Protein AF-Q2NGD3-F1 (afdb_monomer_lite)

Radius of gyration: 14.26 Å; chains: 1; bounding box: 32×21×41 Å

pLDDT: mean 96.19, std 5.15, range [58.62, 98.62]

Foldseek 3Di:
DKDWDWDDDQFKIWIWIWDDDPNDTDTDDIDMDGLNQVVQADPNDGDPSSVVSVVVVVVVVVVVVVD

Organism: Methanosphaera stadtmanae (strain ATCC 43021 / DSM 3091 / JCM 11832 / MCB-3) (NCBI:txid339860)

Secondary structure (DSSP, 8-state):
-EEEEEEE-SSEEEEEEEEEETTEEEEEEEEEEE--GGGGEETTEE-HHHHHHHHHHHHHHHHHH--

Structure (mmCIF, N/CA/C/O backbone):
data_AF-Q2NGD3-F1
#
_entry.id   AF-Q2NGD3-F1
#
loop_
_atom_site.group_PDB
_atom_site.id
_atom_site.type_symbol
_atom_site.label_atom_id
_atom_site.label_alt_id
_atom_site.label_comp_id
_atom_site.label_asym_id
_atom_site.label_entity_id
_atom_site.label_seq_id
_atom_site.pdbx_PDB_ins_code
_atom_site.Cartn_x
_atom_site.Cartn_y
_atom_site.Cartn_z
_atom_site.occupancy
_atom_site.B_iso_or_equiv
_atom_site.auth_seq_id
_atom_site.auth_comp_id
_atom_site.auth_asym_id
_atom_site.auth_atom_id
_atom_site.pdbx_PDB_model_num
ATOM 1 N N . MET A 1 1 ? -17.779 -0.192 12.444 1.00 93.44 1 MET A N 1
ATOM 2 C CA . MET A 1 1 ? -17.371 -0.658 11.103 1.00 93.44 1 MET A CA 1
ATOM 3 C C . MET A 1 1 ? -15.875 -0.444 10.930 1.00 93.44 1 MET A C 1
ATOM 5 O O . MET A 1 1 ? -15.355 0.501 11.520 1.00 93.44 1 MET A O 1
ATOM 9 N N . ILE A 1 2 ? -15.195 -1.313 10.182 1.00 94.69 2 ILE A N 1
ATOM 10 C CA . ILE A 1 2 ? -13.794 -1.122 9.784 1.00 94.69 2 ILE A CA 1
ATOM 11 C C . ILE A 1 2 ? -13.780 -0.611 8.344 1.00 94.69 2 ILE A C 1
ATOM 13 O O . ILE A 1 2 ? -14.499 -1.140 7.504 1.00 94.69 2 ILE A O 1
ATOM 17 N N . TYR A 1 3 ? -12.975 0.410 8.075 1.00 95.56 3 TYR A N 1
ATOM 18 C CA . TYR A 1 3 ? -12.763 0.970 6.743 1.00 95.56 3 TYR A CA 1
ATOM 19 C C . TYR A 1 3 ? -11.275 0.964 6.423 1.00 95.56 3 TYR A C 1
ATOM 21 O O . TYR A 1 3 ? -10.458 1.175 7.318 1.00 95.56 3 TYR A O 1
ATOM 29 N N . SER A 1 4 ? -10.916 0.765 5.159 1.00 95.19 4 SER A N 1
ATOM 30 C CA . SER A 1 4 ? -9.527 0.832 4.714 1.00 95.19 4 SER A CA 1
ATOM 31 C C . SER A 1 4 ? -9.373 1.682 3.461 1.00 95.19 4 SER A C 1
ATOM 33 O O . SER A 1 4 ? -10.190 1.574 2.551 1.00 95.19 4 SER A O 1
ATOM 35 N N . VAL A 1 5 ? -8.295 2.460 3.389 1.00 97.12 5 VAL A N 1
ATOM 36 C CA . VAL A 1 5 ? -7.883 3.216 2.201 1.00 97.12 5 VAL A CA 1
ATOM 37 C C . VAL A 1 5 ? -6.504 2.732 1.773 1.00 97.12 5 VAL A C 1
ATOM 39 O O . VAL A 1 5 ? -5.584 2.666 2.593 1.00 97.12 5 VAL A O 1
ATOM 42 N N . VAL A 1 6 ? -6.368 2.394 0.491 1.00 97.88 6 VAL A N 1
ATOM 43 C CA . VAL A 1 6 ? -5.079 2.115 -0.145 1.00 97.88 6 VAL A CA 1
ATOM 44 C C . VAL A 1 6 ? -4.776 3.248 -1.114 1.00 97.88 6 VAL A C 1
ATOM 46 O O . VAL A 1 6 ? -5.556 3.506 -2.024 1.00 97.88 6 VAL A O 1
ATOM 49 N N . ASP A 1 7 ? -3.646 3.910 -0.903 1.00 98.06 7 ASP A N 1
ATOM 50 C CA . ASP A 1 7 ? -3.133 4.985 -1.752 1.00 98.06 7 ASP A CA 1
ATOM 51 C C . ASP A 1 7 ? -1.904 4.468 -2.510 1.00 98.06 7 ASP A C 1
ATOM 53 O O . ASP A 1 7 ? -0.945 4.003 -1.885 1.00 98.06 7 ASP A O 1
ATOM 57 N N . ILE A 1 8 ? -1.951 4.499 -3.845 1.00 98.19 8 ILE A N 1
ATOM 58 C CA . ILE A 1 8 ? -0.896 3.998 -4.737 1.00 98.19 8 ILE A CA 1
ATOM 59 C C . ILE A 1 8 ? -0.156 5.196 -5.332 1.00 98.19 8 ILE A C 1
ATOM 61 O O . ILE A 1 8 ? -0.485 5.687 -6.410 1.00 98.19 8 ILE A O 1
ATOM 65 N N . GLY A 1 9 ? 0.872 5.656 -4.624 1.00 97.44 9 GLY A N 1
ATOM 66 C CA . GLY A 1 9 ? 1.775 6.689 -5.111 1.00 97.44 9 GLY A CA 1
ATOM 67 C C . GLY A 1 9 ? 2.897 6.126 -5.987 1.00 97.44 9 GLY A C 1
ATOM 68 O O . GLY A 1 9 ? 3.295 4.966 -5.871 1.00 97.44 9 GLY A O 1
ATOM 69 N N . SER A 1 10 ? 3.481 6.994 -6.813 1.00 97.50 10 SER A N 1
ATOM 70 C CA . SER A 1 10 ? 4.572 6.647 -7.734 1.00 97.50 10 SER A CA 1
ATOM 71 C C . SER A 1 10 ? 5.860 6.196 -7.032 1.00 97.50 10 SER A C 1
ATOM 73 O O . SER A 1 10 ? 6.659 5.478 -7.615 1.00 97.50 10 SER A O 1
ATOM 75 N N . ASN A 1 11 ? 6.067 6.577 -5.770 1.00 97.81 11 ASN A N 1
ATOM 76 C CA . ASN A 1 11 ? 7.191 6.099 -4.960 1.00 97.81 11 ASN A CA 1
ATOM 77 C C . ASN A 1 11 ? 6.735 5.219 -3.785 1.00 97.81 11 ASN A C 1
ATOM 79 O O . ASN A 1 11 ? 7.399 4.259 -3.404 1.00 97.81 11 ASN A O 1
ATOM 83 N N . THR A 1 12 ? 5.601 5.543 -3.170 1.00 98.44 12 THR A N 1
ATOM 84 C CA . THR A 1 12 ? 5.143 4.912 -1.930 1.00 98.44 12 THR A CA 1
ATOM 85 C C . THR A 1 12 ? 3.690 4.493 -2.054 1.00 98.44 12 THR A C 1
ATOM 87 O O . THR A 1 12 ? 2.858 5.295 -2.459 1.00 98.44 12 THR A O 1
ATOM 90 N N . ILE A 1 13 ? 3.386 3.284 -1.590 1.00 98.50 13 ILE A N 1
ATOM 91 C CA . ILE A 1 13 ? 2.025 2.777 -1.434 1.00 98.50 13 ILE A CA 1
ATOM 92 C C . ILE A 1 13 ? 1.699 2.717 0.062 1.00 98.50 13 ILE A C 1
ATOM 94 O O . ILE A 1 13 ? 2.513 2.251 0.874 1.00 98.50 13 ILE A O 1
ATOM 98 N N . ARG A 1 14 ? 0.521 3.209 0.446 1.00 98.38 14 ARG A N 1
ATOM 99 C CA . ARG A 1 14 ? 0.071 3.282 1.842 1.00 98.38 14 ARG A CA 1
ATOM 100 C C . ARG A 1 14 ? -1.219 2.498 2.039 1.00 98.38 14 ARG A C 1
ATOM 102 O O . ARG A 1 14 ? -2.090 2.518 1.180 1.00 98.38 14 ARG A O 1
ATOM 109 N N . LEU A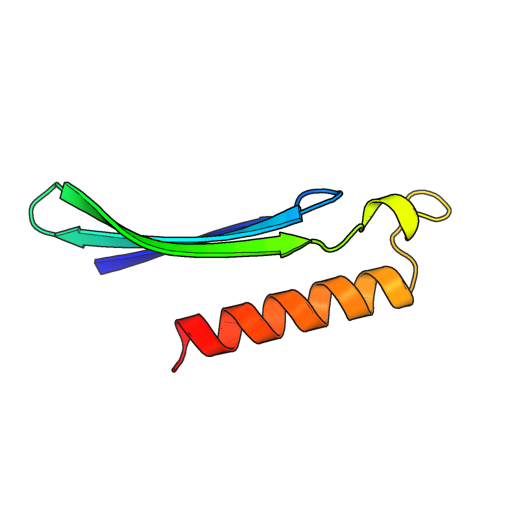 1 15 ? -1.341 1.850 3.193 1.00 98.00 15 LEU A N 1
ATOM 110 C CA . LEU A 1 15 ? -2.578 1.259 3.697 1.00 98.00 15 LEU A CA 1
ATOM 111 C C . LEU A 1 15 ? -2.934 1.951 5.011 1.00 98.00 15 LEU A C 1
ATOM 113 O O . LEU A 1 15 ? -2.126 1.954 5.942 1.00 98.00 15 LEU A O 1
ATOM 117 N N . GLN A 1 16 ? -4.147 2.488 5.086 1.00 97.56 16 GLN A N 1
ATOM 118 C CA . GLN A 1 16 ? -4.725 3.042 6.305 1.00 97.56 16 GLN A CA 1
ATOM 119 C C . GLN A 1 16 ? -5.994 2.288 6.670 1.00 97.56 16 GLN A C 1
ATOM 121 O O . GLN A 1 16 ? -6.874 2.152 5.827 1.00 97.56 16 GLN A O 1
ATOM 126 N N . LEU A 1 17 ? -6.101 1.816 7.912 1.00 96.38 17 LEU A N 1
ATOM 127 C CA . LEU A 1 17 ? -7.327 1.238 8.462 1.00 96.38 17 LEU A CA 1
ATOM 128 C C . LEU A 1 17 ? -7.886 2.135 9.552 1.00 96.38 17 LEU A C 1
ATOM 130 O O . LEU A 1 17 ? -7.170 2.565 10.460 1.00 96.38 17 LEU A O 1
ATOM 134 N N . TYR A 1 18 ? -9.198 2.296 9.521 1.00 96.69 18 TYR A N 1
ATOM 135 C CA . TYR A 1 18 ? -9.956 3.088 10.462 1.00 96.69 18 TYR A CA 1
ATOM 136 C C . TYR A 1 18 ? -11.070 2.260 11.093 1.00 96.69 18 TYR A C 1
ATOM 138 O O . TYR A 1 18 ? -11.812 1.559 10.408 1.00 96.69 18 TYR A O 1
ATOM 146 N N . GLN A 1 19 ? -11.233 2.387 12.405 1.00 96.81 19 GLN A N 1
ATOM 147 C CA . GLN A 1 19 ? -12.421 1.945 13.113 1.00 96.81 19 GLN A CA 1
ATOM 148 C C . GLN A 1 19 ? -13.377 3.122 13.229 1.00 96.81 19 GLN A C 1
ATOM 150 O O . GLN A 1 19 ? -13.042 4.144 13.825 1.00 96.81 19 GLN A O 1
ATOM 155 N N . TYR A 1 20 ? -14.587 2.956 12.714 1.00 96.88 20 TYR A N 1
ATOM 156 C CA . TYR A 1 20 ? -15.684 3.875 12.966 1.00 96.88 20 TYR A CA 1
ATOM 157 C C . TYR A 1 20 ? -16.608 3.306 14.042 1.00 96.88 20 TYR A C 1
ATOM 159 O O . TYR A 1 20 ? -17.203 2.232 13.862 1.00 96.88 20 TYR A O 1
ATOM 167 N N . LYS A 1 21 ? -16.719 4.017 15.169 1.00 96.88 21 LYS A N 1
ATOM 168 C CA . LYS A 1 21 ? -17.576 3.650 16.303 1.00 96.88 21 LYS A CA 1
ATOM 169 C C . LYS A 1 21 ? -18.122 4.912 16.974 1.00 96.88 21 LYS A C 1
ATOM 171 O O . LYS A 1 21 ? -17.355 5.809 17.308 1.00 96.88 21 LYS A O 1
ATOM 176 N N . LYS A 1 22 ? -19.443 4.958 17.202 1.00 95.94 22 LYS A N 1
ATOM 177 C CA . LYS A 1 22 ? -20.143 6.062 17.896 1.00 95.94 22 LYS A CA 1
ATOM 178 C C . LYS A 1 22 ? -19.801 7.453 17.323 1.00 95.94 22 LYS A C 1
ATOM 180 O O . LYS A 1 22 ? -19.412 8.349 18.064 1.00 95.94 22 LYS A O 1
ATOM 185 N N . GLY A 1 23 ? -19.864 7.605 15.999 1.00 95.19 23 GLY A N 1
ATOM 186 C CA . GLY A 1 23 ? -19.580 8.882 15.332 1.00 95.19 23 GLY A CA 1
ATOM 187 C C . GLY A 1 23 ? -18.098 9.255 15.218 1.00 95.19 23 GLY A C 1
ATOM 188 O O . GLY A 1 23 ? -17.785 10.274 14.616 1.00 95.19 23 GLY A O 1
ATOM 189 N N . LYS A 1 24 ? -17.176 8.450 15.762 1.00 95.75 24 LYS A N 1
ATOM 190 C CA . LYS A 1 24 ? -15.738 8.747 15.767 1.00 95.75 24 LYS A CA 1
ATOM 191 C C . LYS A 1 24 ? -14.965 7.782 14.875 1.00 95.75 24 LYS A C 1
ATOM 193 O O . LYS A 1 24 ? -15.174 6.568 14.938 1.00 95.75 24 LYS A O 1
ATOM 198 N N . LEU A 1 25 ? -14.052 8.336 14.080 1.00 95.44 25 LEU A N 1
ATOM 199 C CA . LEU A 1 25 ? -13.046 7.602 13.316 1.00 95.44 25 LEU A CA 1
ATOM 200 C C . LEU A 1 25 ? -11.753 7.508 14.138 1.00 95.44 25 LEU A C 1
ATOM 202 O O . LEU A 1 25 ? -11.241 8.521 14.609 1.00 95.44 25 LEU A O 1
ATOM 206 N N . LYS A 1 26 ? -11.212 6.299 14.297 1.00 96.81 26 LYS A N 1
ATOM 207 C CA . 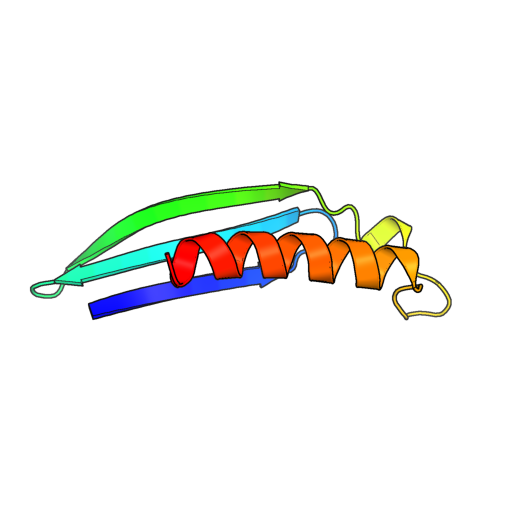LYS A 1 26 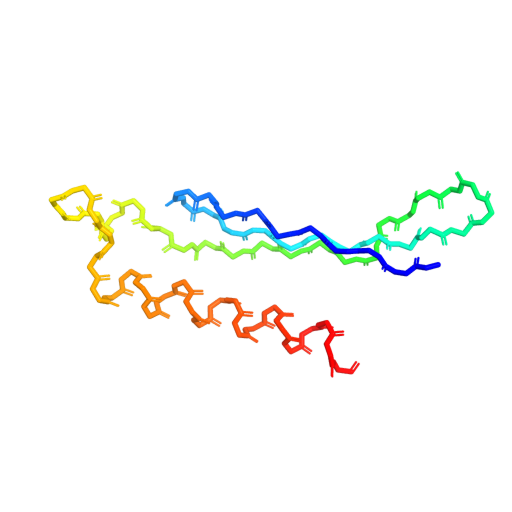? -9.916 6.045 14.940 1.00 96.81 26 LYS A CA 1
ATOM 208 C C . LYS A 1 26 ? -9.027 5.232 14.008 1.00 96.81 26 LYS A C 1
ATOM 210 O O . LYS A 1 26 ? -9.454 4.188 13.527 1.00 96.81 26 LYS A O 1
ATOM 215 N N . THR A 1 27 ? -7.786 5.658 13.799 1.00 96.56 27 THR A N 1
ATOM 216 C CA . THR A 1 27 ? -6.794 4.861 13.063 1.00 96.56 27 THR A CA 1
ATOM 217 C C . THR A 1 27 ? -6.420 3.608 13.855 1.00 96.56 27 THR A C 1
ATOM 219 O O . THR A 1 27 ? -6.114 3.687 15.045 1.00 96.56 27 THR A O 1
ATOM 222 N N . ILE A 1 28 ? -6.444 2.456 13.189 1.00 95.25 28 ILE A N 1
ATOM 223 C CA . ILE A 1 28 ? -6.052 1.156 13.749 1.00 95.25 28 ILE A CA 1
ATOM 224 C C . ILE A 1 28 ? -4.667 0.773 13.238 1.00 95.25 28 ILE A C 1
ATOM 226 O O . ILE A 1 28 ? -3.792 0.405 14.015 1.00 95.25 28 ILE A O 1
ATOM 230 N N . ILE A 1 29 ? -4.473 0.856 11.920 1.00 94.94 29 ILE A N 1
ATOM 231 C CA . ILE A 1 29 ? -3.248 0.441 11.242 1.00 94.94 29 ILE A CA 1
ATOM 232 C C . ILE A 1 29 ? -2.868 1.514 10.230 1.00 94.94 29 ILE A C 1
ATOM 234 O O . ILE A 1 29 ? -3.705 1.958 9.451 1.00 94.94 29 ILE A O 1
ATOM 238 N N . SER A 1 30 ? -1.583 1.863 10.230 1.00 97.00 30 SER A N 1
ATOM 239 C CA . SER A 1 30 ? -0.927 2.665 9.203 1.00 97.00 30 SER A CA 1
ATOM 240 C C . SER A 1 30 ? 0.286 1.892 8.707 1.00 97.00 30 SER A C 1
ATOM 242 O O . SER A 1 30 ? 1.194 1.579 9.483 1.00 97.00 30 SER A O 1
ATOM 244 N N . LYS A 1 31 ? 0.290 1.518 7.426 1.00 97.56 31 LYS A N 1
ATOM 245 C CA . LYS A 1 31 ? 1.415 0.833 6.783 1.00 97.56 31 LYS A CA 1
ATOM 246 C C . LYS A 1 31 ? 1.871 1.610 5.563 1.00 97.56 31 LYS A C 1
ATOM 248 O O . LYS A 1 31 ? 1.073 2.091 4.766 1.00 97.56 31 LYS A O 1
ATOM 253 N N . LYS A 1 32 ? 3.190 1.676 5.414 1.00 97.81 32 LYS A N 1
ATOM 254 C CA . LYS A 1 32 ? 3.886 2.290 4.289 1.00 97.81 32 LYS A CA 1
ATOM 255 C C . LYS A 1 32 ? 4.785 1.240 3.647 1.00 97.81 32 LYS A C 1
ATOM 257 O O . LYS A 1 32 ? 5.501 0.532 4.358 1.00 97.81 32 LYS A O 1
ATOM 262 N N . LYS A 1 33 ? 4.779 1.169 2.318 1.00 98.12 33 LYS A N 1
ATOM 263 C CA . LYS A 1 33 ? 5.757 0.415 1.531 1.00 98.12 33 LYS A CA 1
ATOM 264 C C . LYS A 1 33 ? 6.307 1.305 0.425 1.00 98.12 33 LYS A C 1
ATOM 266 O O . LYS A 1 33 ? 5.542 1.911 -0.321 1.00 98.12 33 LYS A O 1
ATOM 271 N N . THR A 1 34 ? 7.629 1.406 0.345 1.00 97.31 34 THR A N 1
ATOM 272 C CA . THR A 1 34 ? 8.295 2.012 -0.810 1.00 97.31 34 THR A CA 1
ATOM 273 C C . THR A 1 34 ? 8.213 1.019 -1.961 1.00 97.31 34 THR A C 1
ATOM 275 O O . THR A 1 34 ? 8.577 -0.141 -1.787 1.00 97.31 34 THR A O 1
ATOM 278 N N . ALA A 1 35 ? 7.677 1.468 -3.089 1.00 97.06 35 ALA A N 1
ATOM 279 C CA . ALA A 1 35 ? 7.482 0.672 -4.294 1.00 97.06 35 ALA A CA 1
ATOM 280 C C . ALA A 1 35 ? 8.315 1.190 -5.469 1.00 97.06 35 ALA A C 1
ATOM 282 O O . ALA A 1 35 ? 8.590 0.425 -6.380 1.00 97.06 35 ALA A O 1
ATOM 283 N N . GLY A 1 36 ? 8.685 2.479 -5.471 1.00 97.50 36 GLY A N 1
ATOM 284 C CA . GLY A 1 36 ? 9.484 3.064 -6.549 1.00 97.50 36 GLY A CA 1
ATOM 285 C C . GLY A 1 36 ? 8.849 2.945 -7.939 1.00 97.50 36 GLY A C 1
ATOM 286 O O . GLY A 1 36 ? 9.571 2.991 -8.916 1.00 97.50 36 GLY A O 1
ATOM 287 N N . LEU A 1 37 ? 7.520 2.806 -8.055 1.00 98.12 37 LEU A N 1
ATOM 288 C CA . LEU A 1 37 ? 6.796 2.579 -9.320 1.00 98.12 37 LEU A CA 1
ATOM 289 C C . LEU A 1 37 ? 7.215 3.501 -10.476 1.00 98.12 37 LEU A C 1
ATOM 291 O O . LEU A 1 37 ? 7.187 3.086 -11.629 1.00 98.12 37 LEU A O 1
ATOM 295 N N . ILE A 1 38 ? 7.628 4.734 -10.183 1.00 97.94 38 ILE A N 1
ATOM 296 C CA . ILE A 1 38 ? 8.122 5.675 -11.189 1.00 97.94 38 ILE A CA 1
ATOM 297 C C . ILE A 1 38 ? 9.353 5.165 -11.950 1.00 97.94 38 ILE A C 1
ATOM 299 O O . ILE A 1 38 ? 9.467 5.454 -13.136 1.00 97.94 38 ILE A O 1
ATOM 303 N N . SER A 1 39 ? 10.242 4.393 -11.312 1.00 98.06 39 SER A N 1
ATOM 304 C CA . SER A 1 39 ? 11.427 3.828 -11.972 1.00 98.06 39 SER A CA 1
ATOM 305 C C . SER A 1 39 ? 11.088 2.679 -12.917 1.00 98.06 39 SER A C 1
ATOM 307 O O . SER A 1 39 ? 11.903 2.338 -13.760 1.00 98.06 39 SER A O 1
ATOM 309 N N . TYR A 1 40 ? 9.889 2.107 -12.796 1.00 98.06 40 TYR A N 1
ATOM 310 C CA . TYR A 1 40 ? 9.384 1.036 -13.656 1.00 98.06 40 TYR A CA 1
ATOM 311 C 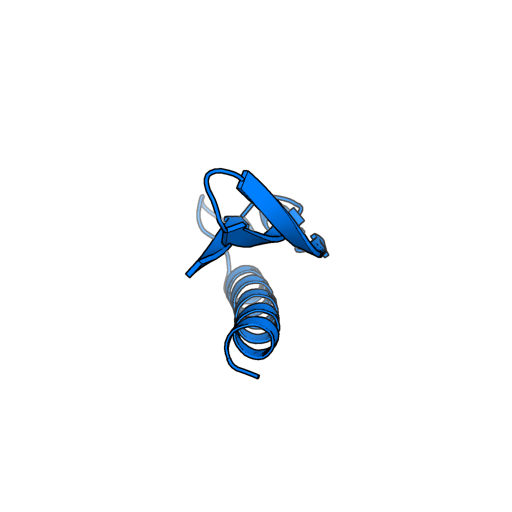C . TYR A 1 40 ? 8.509 1.559 -14.807 1.00 98.06 40 TYR A C 1
ATOM 313 O O . TYR A 1 40 ? 7.830 0.783 -15.480 1.00 98.06 40 TYR A O 1
ATOM 321 N N . LYS A 1 41 ? 8.443 2.884 -15.005 1.00 97.50 41 LYS A N 1
ATOM 322 C CA . LYS A 1 41 ? 7.622 3.503 -16.047 1.00 97.50 41 LYS A CA 1
ATOM 323 C C . LYS A 1 41 ? 8.358 3.483 -17.390 1.00 97.50 41 LYS A C 1
ATOM 325 O O . LYS A 1 41 ? 9.314 4.226 -17.584 1.00 97.50 41 LYS A O 1
ATOM 330 N N . GLU A 1 42 ? 7.815 2.754 -18.355 1.00 96.69 42 GLU A N 1
ATOM 331 C CA . GLU A 1 42 ? 8.287 2.685 -19.740 1.00 96.69 42 GLU A CA 1
ATOM 332 C C . GLU A 1 42 ? 7.122 2.963 -20.694 1.00 96.69 42 GLU A C 1
ATOM 334 O O . GLU A 1 42 ? 6.032 2.414 -20.540 1.00 96.69 42 GLU A O 1
ATOM 339 N N . ASN A 1 43 ? 7.307 3.852 -21.676 1.00 96.06 43 ASN A N 1
ATOM 340 C CA . ASN A 1 43 ? 6.264 4.199 -22.658 1.00 96.06 43 ASN A CA 1
ATOM 341 C C . ASN A 1 43 ? 4.900 4.551 -22.022 1.00 96.06 43 ASN A C 1
ATOM 343 O O . ASN A 1 43 ? 3.840 4.136 -22.491 1.00 96.06 43 ASN A O 1
ATOM 347 N N . ASN A 1 44 ? 4.935 5.316 -20.924 1.00 95.31 44 ASN A N 1
ATOM 348 C CA . ASN A 1 44 ? 3.766 5.692 -20.116 1.00 95.31 44 ASN A CA 1
ATOM 349 C C . ASN A 1 44 ? 2.979 4.528 -19.488 1.00 95.31 44 ASN A C 1
ATOM 351 O O . ASN A 1 44 ? 1.851 4.722 -19.039 1.00 95.31 44 ASN A O 1
ATOM 355 N N . LYS A 1 45 ? 3.585 3.346 -19.387 1.00 97.50 45 LYS A N 1
ATOM 356 C CA . LYS A 1 45 ? 3.032 2.167 -18.718 1.00 97.50 45 LYS A CA 1
ATOM 357 C C . LYS A 1 45 ? 4.015 1.671 -17.664 1.00 97.50 45 LYS A C 1
ATOM 359 O O . LYS A 1 45 ? 5.198 1.981 -17.725 1.00 97.50 45 LYS A O 1
ATOM 364 N N . LEU A 1 46 ? 3.526 0.929 -16.677 1.00 97.94 46 LEU A N 1
ATOM 365 C CA . LEU A 1 46 ? 4.419 0.142 -15.831 1.00 97.94 46 LEU A CA 1
ATOM 366 C C . LEU A 1 46 ? 4.904 -1.061 -16.637 1.00 97.94 46 LEU A C 1
ATOM 368 O O . LEU A 1 46 ? 4.087 -1.719 -17.283 1.00 97.94 46 LEU A O 1
ATOM 372 N N . ASN A 1 47 ? 6.203 -1.336 -16.583 1.00 98.31 47 ASN A N 1
ATOM 373 C CA . ASN A 1 47 ? 6.755 -2.593 -17.068 1.00 98.31 47 ASN A CA 1
ATOM 374 C C . ASN A 1 47 ? 6.362 -3.756 -16.132 1.00 98.31 47 ASN A C 1
ATOM 376 O O . ASN A 1 47 ? 5.768 -3.556 -15.062 1.00 98.31 47 ASN A O 1
ATOM 380 N N . ASP A 1 48 ? 6.690 -4.983 -16.532 1.00 98.38 48 ASP A N 1
ATOM 381 C CA . ASP A 1 48 ? 6.293 -6.183 -15.793 1.00 98.38 48 ASP A CA 1
ATOM 382 C C . ASP A 1 48 ? 6.862 -6.215 -14.367 1.00 98.38 48 ASP A C 1
ATOM 384 O O . ASP A 1 48 ? 6.156 -6.598 -13.431 1.00 98.38 48 ASP A O 1
ATOM 388 N N . GLU A 1 49 ? 8.093 -5.741 -14.159 1.00 98.19 49 GLU A N 1
ATOM 389 C CA . GLU A 1 49 ? 8.702 -5.648 -12.825 1.00 98.19 49 GLU A CA 1
ATOM 390 C C . GLU A 1 49 ? 7.935 -4.684 -11.909 1.00 98.19 49 GLU A C 1
ATOM 392 O O . GLU A 1 49 ? 7.673 -4.994 -10.739 1.00 98.19 49 GLU A O 1
ATOM 397 N N . GLY A 1 50 ? 7.505 -3.539 -12.447 1.00 98.12 50 GLY A N 1
ATOM 398 C CA . GLY A 1 50 ? 6.669 -2.574 -11.739 1.00 98.12 50 GLY A CA 1
ATOM 399 C C . GLY A 1 50 ? 5.310 -3.152 -11.358 1.00 98.12 50 GLY A C 1
ATOM 400 O O . GLY A 1 50 ? 4.846 -2.963 -10.228 1.00 98.12 50 GLY A O 1
ATOM 401 N N . ILE A 1 51 ? 4.691 -3.912 -12.266 1.00 98.38 51 ILE A N 1
ATOM 402 C CA . ILE A 1 51 ? 3.426 -4.611 -12.008 1.00 98.38 51 ILE A CA 1
ATOM 403 C C . ILE A 1 51 ? 3.611 -5.666 -10.911 1.00 98.38 51 ILE A C 1
ATOM 405 O O . ILE A 1 51 ? 2.826 -5.696 -9.960 1.00 98.38 51 ILE A O 1
ATOM 409 N N . GLN A 1 52 ? 4.652 -6.500 -10.982 1.00 98.62 52 GLN A N 1
ATOM 410 C CA . GLN A 1 52 ? 4.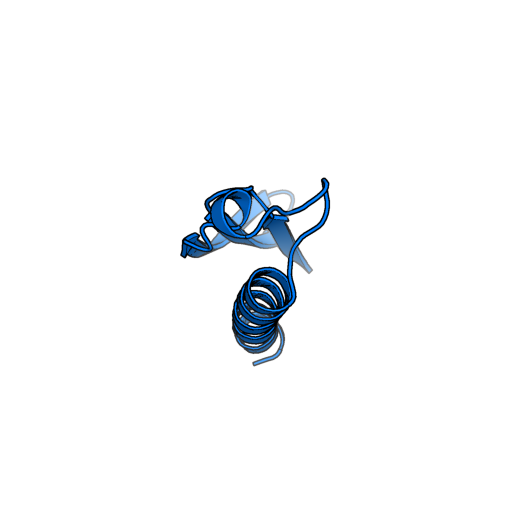906 -7.521 -9.959 1.00 98.62 52 GLN A CA 1
ATOM 411 C C . GLN A 1 52 ? 5.205 -6.902 -8.589 1.00 98.62 52 GLN A C 1
ATOM 413 O O . GLN A 1 52 ? 4.691 -7.378 -7.570 1.00 98.62 52 GLN A O 1
ATOM 418 N N . THR A 1 53 ? 5.956 -5.799 -8.555 1.00 98.31 53 THR A N 1
ATOM 419 C CA . THR A 1 53 ? 6.228 -5.035 -7.329 1.00 98.31 53 THR A CA 1
ATOM 420 C C . THR A 1 53 ? 4.934 -4.510 -6.706 1.00 98.31 53 THR A C 1
ATOM 422 O O . THR A 1 53 ? 4.675 -4.739 -5.518 1.00 98.31 53 THR A O 1
ATOM 425 N N . LEU A 1 54 ? 4.072 -3.876 -7.510 1.00 98.50 54 LEU A N 1
ATOM 426 C CA . LEU A 1 54 ? 2.758 -3.403 -7.072 1.00 98.50 54 LEU A CA 1
ATOM 427 C C . LEU A 1 54 ? 1.896 -4.557 -6.529 1.00 98.50 54 LEU A C 1
ATOM 429 O O . LEU A 1 54 ? 1.375 -4.471 -5.413 1.00 98.50 54 LEU A O 1
ATOM 433 N N . LEU A 1 55 ? 1.783 -5.660 -7.274 1.00 98.56 55 LEU A N 1
ATOM 434 C CA . LEU A 1 55 ? 0.987 -6.825 -6.880 1.00 98.56 55 LEU A CA 1
ATOM 435 C C . LEU A 1 55 ? 1.492 -7.464 -5.582 1.00 98.56 55 LEU A C 1
ATOM 437 O O . LEU A 1 55 ? 0.682 -7.834 -4.731 1.00 98.56 55 LEU A O 1
ATOM 441 N N . SER A 1 56 ? 2.809 -7.584 -5.402 1.00 98.38 56 SER A N 1
ATOM 442 C CA . SER A 1 56 ? 3.416 -8.118 -4.178 1.00 98.38 56 SER A CA 1
ATOM 443 C C . SER A 1 56 ? 3.030 -7.286 -2.949 1.00 98.38 56 SER A C 1
ATOM 445 O O . SER A 1 56 ? 2.588 -7.828 -1.926 1.00 98.38 56 SER A O 1
ATOM 447 N N . ILE A 1 57 ? 3.089 -5.955 -3.068 1.00 98.31 57 ILE A N 1
ATOM 448 C CA . ILE A 1 57 ? 2.694 -5.037 -1.994 1.00 98.31 57 ILE A CA 1
ATOM 449 C C . ILE A 1 57 ? 1.194 -5.148 -1.706 1.00 98.31 57 ILE A C 1
ATOM 451 O O . ILE A 1 57 ? 0.817 -5.328 -0.544 1.00 98.31 57 ILE A O 1
ATOM 455 N N . LEU A 1 58 ? 0.337 -5.123 -2.731 1.00 98.06 58 LEU A N 1
ATOM 456 C CA . LEU A 1 58 ? -1.115 -5.235 -2.551 1.00 98.06 58 LEU A CA 1
ATOM 457 C C . LEU A 1 58 ? -1.522 -6.584 -1.938 1.00 98.06 58 LEU A C 1
ATOM 459 O O . LEU A 1 58 ? -2.364 -6.618 -1.041 1.00 98.06 58 LEU A O 1
ATOM 463 N N . LYS A 1 59 ? -0.875 -7.692 -2.325 1.00 97.81 59 LYS A N 1
ATOM 464 C CA . LYS A 1 59 ? -1.061 -9.006 -1.682 1.00 97.81 59 LYS A CA 1
ATOM 465 C C . LYS A 1 59 ? -0.640 -8.975 -0.209 1.00 97.81 59 LYS A C 1
ATOM 467 O O . LYS A 1 59 ? -1.310 -9.571 0.633 1.00 97.81 59 LYS A O 1
ATOM 472 N N . SER A 1 60 ? 0.434 -8.259 0.135 1.00 97.00 60 SER A N 1
ATOM 473 C CA . SER A 1 60 ? 0.838 -8.075 1.536 1.00 97.00 60 SER A CA 1
ATOM 474 C C . SER A 1 60 ? -0.205 -7.303 2.353 1.00 97.00 60 SER A C 1
ATOM 476 O O . SER A 1 60 ? -0.486 -7.689 3.484 1.00 97.00 60 SER A O 1
ATOM 478 N N . PHE A 1 61 ? -0.833 -6.281 1.768 1.00 96.81 61 PHE A N 1
ATOM 479 C CA . PHE A 1 61 ? -1.912 -5.525 2.405 1.00 96.81 61 PHE A CA 1
ATOM 480 C C . PHE A 1 61 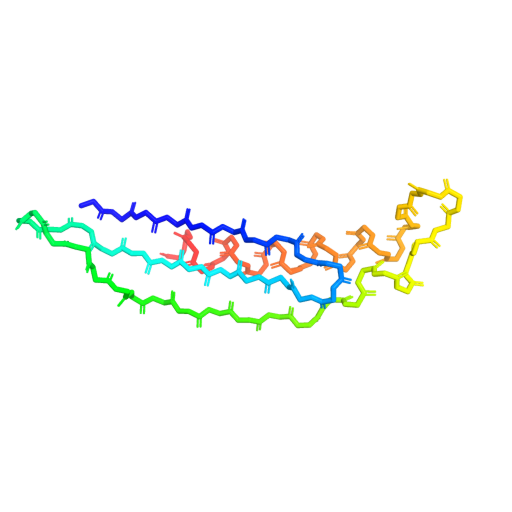? -3.192 -6.346 2.528 1.00 96.81 61 PHE A C 1
ATOM 482 O O . PHE A 1 61 ? -3.819 -6.331 3.582 1.00 96.81 61 PHE A O 1
ATOM 489 N N . LYS A 1 62 ? -3.530 -7.140 1.506 1.00 95.25 62 LYS A N 1
ATOM 490 C CA . LYS A 1 62 ? -4.655 -8.077 1.550 1.00 95.25 62 LYS A CA 1
ATOM 491 C C . LYS A 1 62 ? -4.536 -9.037 2.738 1.00 95.25 62 LYS A C 1
ATOM 493 O O . LYS A 1 62 ? -5.499 -9.196 3.475 1.00 95.25 62 LYS A O 1
ATOM 498 N N . ARG A 1 63 ? -3.349 -9.604 2.986 1.00 94.94 63 ARG A N 1
ATOM 499 C CA . ARG A 1 63 ? -3.111 -10.460 4.166 1.00 94.94 63 ARG A CA 1
ATOM 500 C C . ARG A 1 63 ? -3.366 -9.739 5.494 1.00 94.94 63 ARG A C 1
ATOM 502 O O . ARG A 1 63 ? -3.826 -10.363 6.426 1.00 94.94 63 ARG A O 1
ATOM 509 N N . ILE A 1 64 ? -3.120 -8.431 5.585 1.00 92.12 64 ILE A N 1
ATOM 510 C CA . ILE A 1 64 ? -3.422 -7.654 6.801 1.00 92.12 64 ILE A CA 1
ATOM 511 C C . ILE A 1 64 ? -4.935 -7.462 6.985 1.00 92.12 64 ILE A C 1
ATOM 513 O O . ILE A 1 64 ? -5.406 -7.434 8.116 1.00 92.12 64 ILE A O 1
ATOM 517 N N . LEU A 1 65 ? -5.681 -7.296 5.889 1.00 88.81 65 LEU A N 1
ATOM 518 C CA . LEU A 1 65 ? -7.124 -7.027 5.918 1.00 88.81 65 LEU A CA 1
ATOM 519 C C . LEU A 1 65 ? -7.978 -8.271 6.183 1.00 88.81 65 LEU A C 1
ATOM 521 O O . LEU A 1 65 ? -9.051 -8.140 6.762 1.00 88.81 65 LEU A O 1
ATOM 525 N N . PHE A 1 66 ? -7.527 -9.438 5.722 1.00 84.25 66 PHE A N 1
ATOM 526 C CA . PHE A 1 66 ? -8.277 -10.700 5.771 1.00 84.25 66 PHE A CA 1
ATOM 527 C C . PHE A 1 66 ? -7.607 -11.768 6.650 1.00 84.25 66 PHE A C 1
ATOM 529 O O . PHE A 1 66 ? -7.887 -12.952 6.473 1.00 84.25 66 PHE A O 1
ATOM 536 N N . ASN A 1 67 ? -6.703 -11.351 7.540 1.00 58.62 67 ASN A N 1
ATOM 537 C CA . ASN A 1 67 ? -6.228 -12.197 8.637 1.00 58.62 67 ASN A CA 1
ATOM 538 C C . ASN A 1 67 ? -7.295 -12.316 9.727 1.00 58.62 67 ASN A C 1
ATOM 540 O O . ASN A 1 67 ? -7.970 -11.294 9.994 1.00 58.62 67 ASN A O 1
#

InterPro domains:
  IPR043129 ATPase, nucleotide binding domain [SSF53067] (3-65)

Sequence (67 aa):
MIYSVVDIGSNTIRLQLYQYKKGKLKTIISKKKTAGLISYKENNKLNDEGIQTLLSILKSFKRILFN